Protein AF-A0A416CEW0-F1 (afdb_monomer_lite)

Radius of gyration: 15.06 Å; chains: 1; bounding box: 37×25×48 Å

Foldseek 3Di:
DQPPPLLVQEWEFEPPDPDTFTFDWDDDPPFIKTHGPQQDPVPDDVPDDRDQFIGGPVRVVVVSVVVRVVVVVCVVVVHPDFQQQPWDDDDQKIKGFPDDDPSHTYMYIGRNVRRD

Sequence (116 aa):
MIVKNIWSKIKIYCACHEEPVELVPNQNGSTLFYSCPKYYGTNRKPGERACTNRISMDDYQALVEHIGNKVYENEENRVSENLTGHQWKKRNIEYEVIREKDGYFDVNVKNRAALK

Structure (mmCIF, N/CA/C/O backbone):
data_AF-A0A416CEW0-F1
#
_entry.id   AF-A0A416CEW0-F1
#
loop_
_atom_site.group_PDB
_atom_site.id
_atom_site.type_symbol
_atom_site.label_atom_id
_atom_site.label_alt_id
_atom_site.label_comp_id
_atom_site.label_asym_id
_atom_site.label_entity_id
_atom_site.label_seq_id
_atom_site.pdbx_PDB_ins_code
_atom_site.Cartn_x
_atom_site.Cartn_y
_atom_site.Cartn_z
_atom_site.occupancy
_atom_site.B_iso_or_equiv
_atom_site.auth_seq_id
_atom_site.auth_comp_id
_atom_site.auth_asym_id
_atom_site.auth_atom_id
_atom_site.pdbx_PDB_model_num
ATOM 1 N N . MET A 1 1 ? 0.063 3.434 23.383 1.00 3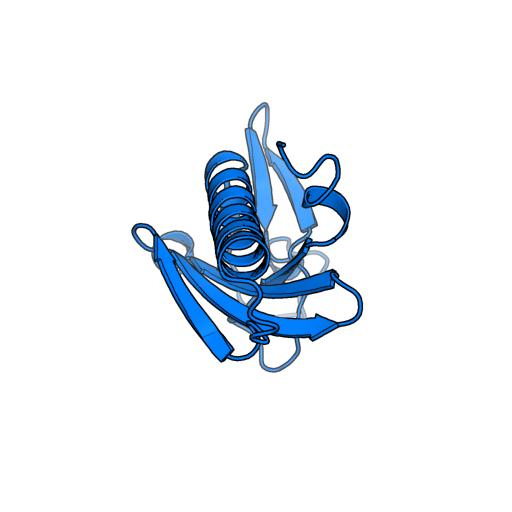8.91 1 MET A N 1
ATOM 2 C CA . MET A 1 1 ? 0.609 2.066 23.251 1.00 38.91 1 MET A CA 1
ATOM 3 C C . MET A 1 1 ? 0.779 1.828 21.758 1.00 38.91 1 MET A C 1
ATOM 5 O O . MET A 1 1 ? -0.219 1.680 21.078 1.00 38.91 1 MET A O 1
ATOM 9 N N . ILE A 1 2 ? 1.991 1.955 21.208 1.00 45.28 2 ILE A N 1
ATOM 10 C CA . ILE A 1 2 ? 2.201 1.738 19.764 1.00 45.28 2 ILE A CA 1
ATOM 11 C C . ILE A 1 2 ? 1.938 0.256 19.520 1.00 45.28 2 ILE A C 1
ATOM 13 O O . ILE A 1 2 ? 2.574 -0.566 20.182 1.00 45.28 2 ILE A O 1
ATOM 17 N N . VAL A 1 3 ? 0.986 -0.068 18.643 1.00 50.09 3 VAL A N 1
ATOM 18 C CA . VAL A 1 3 ? 0.602 -1.435 18.272 1.00 50.09 3 VAL A CA 1
ATOM 19 C C . VAL A 1 3 ? 1.835 -2.147 17.716 1.00 50.09 3 VAL A C 1
ATOM 21 O O . VAL A 1 3 ? 2.130 -2.119 16.519 1.00 50.09 3 VAL A O 1
ATOM 24 N N . LYS A 1 4 ? 2.626 -2.740 18.614 1.00 52.38 4 LYS A N 1
ATOM 25 C CA . LYS A 1 4 ? 3.794 -3.533 18.260 1.00 52.38 4 LYS A CA 1
ATOM 26 C C . LYS A 1 4 ? 3.264 -4.645 17.367 1.00 52.38 4 LYS A C 1
ATOM 28 O O . LYS A 1 4 ? 2.394 -5.402 17.786 1.00 52.38 4 LYS A O 1
ATOM 33 N N . ASN A 1 5 ? 3.791 -4.718 16.148 1.00 69.31 5 ASN A N 1
ATOM 34 C CA . ASN A 1 5 ? 3.510 -5.761 15.164 1.00 69.31 5 ASN A CA 1
ATOM 35 C C . ASN A 1 5 ? 2.298 -5.569 14.222 1.00 69.31 5 ASN A C 1
ATOM 37 O O . ASN A 1 5 ? 1.969 -6.509 13.509 1.00 69.31 5 ASN A O 1
ATOM 41 N N . ILE A 1 6 ? 1.671 -4.386 14.124 1.00 78.88 6 ILE A N 1
ATOM 42 C CA . ILE A 1 6 ? 0.617 -4.158 13.101 1.00 78.88 6 ILE A CA 1
ATOM 43 C C . ILE A 1 6 ? 1.126 -4.370 11.660 1.00 78.88 6 ILE A C 1
ATOM 45 O O . ILE A 1 6 ? 0.398 -4.845 10.795 1.00 78.88 6 ILE A O 1
ATOM 49 N N . TRP A 1 7 ? 2.416 -4.120 11.434 1.00 79.75 7 TRP A N 1
ATOM 50 C CA . TRP A 1 7 ? 3.117 -4.334 10.168 1.00 79.75 7 TRP A CA 1
ATOM 51 C C . TRP A 1 7 ? 3.020 -5.765 9.629 1.00 79.75 7 TRP A C 1
ATOM 53 O O . TRP A 1 7 ? 2.979 -5.941 8.419 1.00 79.75 7 TRP A O 1
ATOM 63 N N . SER A 1 8 ? 2.988 -6.782 10.501 1.00 84.56 8 SER A N 1
ATOM 64 C CA . SER A 1 8 ? 2.850 -8.188 10.082 1.00 84.56 8 SER A CA 1
ATOM 65 C C . SER A 1 8 ? 1.399 -8.604 9.846 1.00 84.56 8 SER A C 1
ATOM 67 O O . SER A 1 8 ? 1.142 -9.702 9.354 1.00 84.56 8 SER A O 1
ATOM 69 N N . LYS A 1 9 ? 0.449 -7.728 10.191 1.00 90.69 9 LYS A N 1
ATOM 70 C CA . LYS A 1 9 ? -0.984 -7.956 10.023 1.00 90.69 9 LYS A CA 1
ATOM 71 C C . LYS A 1 9 ? -1.556 -7.286 8.778 1.00 90.69 9 LYS A C 1
ATOM 73 O O . LYS A 1 9 ? -2.714 -7.519 8.454 1.00 90.69 9 LYS A O 1
ATOM 78 N N . ILE A 1 10 ? -0.772 -6.464 8.086 1.00 94.50 10 ILE A N 1
ATOM 79 C CA . ILE A 1 10 ? -1.207 -5.751 6.887 1.00 94.50 10 ILE A CA 1
ATOM 80 C C . ILE A 1 10 ? -0.597 -6.418 5.657 1.00 94.50 10 ILE A C 1
ATOM 82 O O . ILE A 1 10 ? 0.618 -6.583 5.565 1.00 94.50 10 ILE A O 1
ATOM 86 N N . LYS A 1 11 ? -1.451 -6.750 4.691 1.00 95.44 11 LYS A N 1
ATOM 87 C CA . LYS A 1 11 ? -1.063 -7.133 3.335 1.00 95.44 11 LYS A CA 1
ATOM 88 C C . LYS A 1 11 ? -1.574 -6.104 2.348 1.00 95.44 11 LYS A C 1
ATOM 90 O O . LYS A 1 11 ? -2.688 -5.602 2.481 1.00 95.44 11 LYS A O 1
ATOM 95 N N . ILE A 1 12 ? -0.764 -5.800 1.343 1.00 96.44 12 ILE A N 1
ATOM 96 C CA . ILE A 1 12 ? -1.100 -4.808 0.324 1.00 96.44 12 ILE A CA 1
ATOM 97 C C . ILE A 1 12 ? -1.248 -5.462 -1.045 1.00 96.44 12 ILE A C 1
ATOM 99 O O . ILE A 1 12 ? -0.414 -6.264 -1.453 1.00 96.44 12 ILE A O 1
ATOM 103 N N . TYR A 1 13 ? -2.288 -5.081 -1.781 1.00 96.75 13 TYR A N 1
ATOM 104 C CA . TYR A 1 13 ? -2.638 -5.636 -3.085 1.00 96.75 13 TYR A CA 1
ATOM 105 C C . TYR A 1 13 ? -2.725 -4.540 -4.144 1.00 96.75 13 TYR A C 1
ATOM 107 O O . TYR A 1 13 ? -3.063 -3.388 -3.883 1.00 96.75 13 TYR A O 1
ATOM 115 N N . CYS A 1 14 ? -2.378 -4.889 -5.372 1.00 94.69 14 CYS A N 1
ATOM 116 C CA . CYS A 1 14 ? -2.381 -4.002 -6.514 1.00 94.69 14 CYS A CA 1
ATOM 117 C C . CYS A 1 14 ? -3.805 -3.850 -7.058 1.00 94.69 14 CYS A C 1
ATOM 119 O O . CYS A 1 14 ? -4.324 -4.755 -7.707 1.00 94.69 14 CYS A O 1
ATOM 121 N N . ALA A 1 15 ? -4.391 -2.662 -6.913 1.00 92.56 15 ALA A N 1
ATOM 122 C CA . ALA A 1 15 ? -5.727 -2.348 -7.432 1.00 92.56 15 ALA A CA 1
ATOM 123 C C . ALA A 1 15 ? -5.735 -1.981 -8.937 1.00 92.56 15 ALA A C 1
ATOM 125 O O . ALA A 1 15 ? -6.493 -1.118 -9.390 1.00 92.56 15 ALA A O 1
ATOM 126 N N . CYS A 1 16 ? -4.829 -2.582 -9.719 1.00 89.62 16 CYS A N 1
ATOM 127 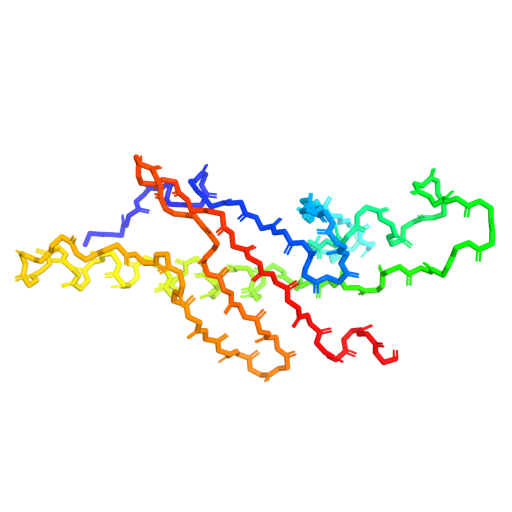C CA . CYS A 1 16 ? -4.717 -2.396 -11.176 1.00 89.62 16 CYS A CA 1
ATOM 128 C C . CYS A 1 16 ? -5.036 -3.674 -11.966 1.00 89.62 16 CYS A C 1
ATOM 130 O O . CYS A 1 16 ? -4.836 -3.707 -13.180 1.00 89.62 16 CYS A O 1
ATOM 132 N N . HIS A 1 17 ? -5.479 -4.725 -11.281 1.00 86.25 17 HIS A N 1
AT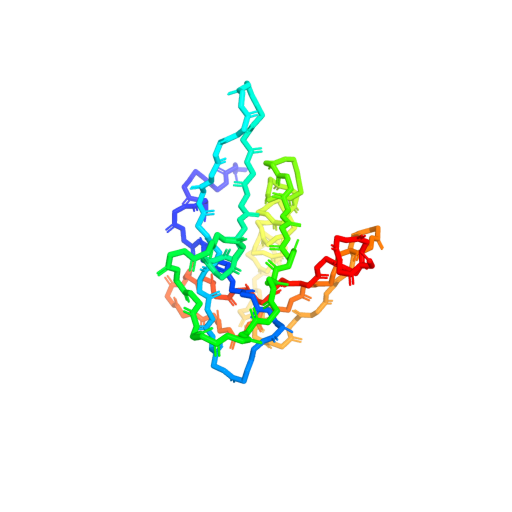OM 133 C CA . HIS A 1 17 ? -5.784 -6.032 -11.848 1.00 86.25 17 HIS A CA 1
ATOM 134 C C . HIS A 1 17 ? -7.170 -6.474 -11.375 1.00 86.25 17 HIS A C 1
ATOM 136 O O . HIS A 1 17 ? -7.622 -6.035 -10.321 1.00 86.25 17 HIS A O 1
ATOM 142 N N . GLU A 1 18 ? -7.844 -7.305 -12.170 1.00 83.25 18 GLU A N 1
ATOM 143 C CA . GLU A 1 18 ? -9.154 -7.869 -11.805 1.00 83.25 18 GLU A CA 1
ATOM 144 C C . GLU A 1 18 ? -9.045 -8.789 -10.584 1.00 83.25 18 GLU A C 1
ATOM 146 O O . GLU A 1 18 ? -9.921 -8.794 -9.724 1.00 83.25 18 GLU A O 1
ATOM 151 N N . GLU A 1 19 ? -7.937 -9.523 -10.484 1.00 84.88 19 GLU A N 1
ATOM 152 C CA . GLU A 1 19 ? -7.619 -10.362 -9.333 1.00 84.88 19 GLU A CA 1
ATOM 153 C C . GLU A 1 19 ? -6.692 -9.625 -8.350 1.00 84.88 19 GLU A C 1
ATOM 155 O O . GLU A 1 19 ? -5.811 -8.874 -8.787 1.00 84.88 19 GLU A O 1
ATOM 160 N N . PRO A 1 20 ? -6.824 -9.858 -7.029 1.00 84.12 20 PRO A N 1
ATOM 161 C CA . PRO A 1 20 ? -5.920 -9.288 -6.037 1.00 84.12 20 PRO A CA 1
ATOM 162 C C . PRO A 1 20 ? -4.493 -9.801 -6.251 1.00 84.12 20 PRO A C 1
ATOM 164 O O . PRO A 1 20 ? -4.205 -10.982 -6.070 1.00 84.12 20 PRO A O 1
ATOM 167 N N . VAL A 1 21 ? -3.575 -8.903 -6.607 1.00 92.44 21 VAL A N 1
ATOM 168 C CA . VAL A 1 21 ? -2.151 -9.233 -6.755 1.00 92.44 21 VAL A CA 1
ATOM 169 C C . VAL A 1 21 ? -1.370 -8.580 -5.624 1.00 92.44 21 VAL A C 1
ATOM 171 O O . VAL A 1 21 ? -1.256 -7.359 -5.602 1.00 92.44 21 VAL A O 1
ATOM 174 N N . GLU A 1 22 ? -0.818 -9.366 -4.702 1.00 95.19 22 GLU A N 1
ATOM 175 C CA . GLU A 1 22 ? -0.025 -8.848 -3.576 1.00 95.19 22 GLU A CA 1
ATOM 176 C C . GLU A 1 22 ? 1.180 -8.034 -4.089 1.00 95.19 22 GLU A C 1
ATOM 178 O O . GLU A 1 22 ? 1.920 -8.493 -4.966 1.00 95.19 22 GLU A O 1
ATOM 183 N N . LEU A 1 23 ? 1.368 -6.804 -3.590 1.00 94.81 23 LEU A N 1
ATOM 184 C CA . LEU A 1 23 ? 2.601 -6.063 -3.858 1.00 94.81 23 LEU A CA 1
ATOM 185 C C . LEU A 1 23 ? 3.717 -6.667 -3.010 1.00 94.81 23 LEU A C 1
ATOM 187 O O . LEU A 1 23 ? 3.574 -6.835 -1.803 1.00 94.81 23 LEU A O 1
ATOM 191 N N . VAL A 1 24 ? 4.855 -6.925 -3.640 1.00 94.06 24 VAL A N 1
ATOM 192 C CA . VAL A 1 24 ? 6.002 -7.567 -2.994 1.00 94.06 24 VAL A CA 1
ATOM 193 C C . VAL A 1 24 ? 7.132 -6.559 -2.786 1.00 94.06 24 VAL A C 1
ATOM 195 O O . VAL A 1 24 ? 7.272 -5.631 -3.596 1.00 94.06 24 VAL A O 1
ATOM 198 N N . PRO A 1 25 ? 7.931 -6.706 -1.714 1.00 93.31 25 PRO A N 1
ATOM 199 C CA . PRO A 1 25 ? 9.084 -5.852 -1.489 1.00 93.31 25 PRO A CA 1
ATOM 200 C C . PRO A 1 25 ? 10.126 -6.100 -2.581 1.00 93.31 25 PRO A C 1
ATOM 202 O O . PRO A 1 25 ? 10.466 -7.236 -2.899 1.00 93.31 25 PRO A O 1
ATOM 205 N N . ASN A 1 26 ? 10.636 -5.017 -3.149 1.00 91.81 26 ASN A N 1
ATOM 206 C CA . ASN A 1 26 ? 11.672 -5.000 -4.164 1.00 91.81 26 ASN A CA 1
ATOM 207 C C . ASN A 1 26 ? 12.723 -3.949 -3.822 1.00 91.81 26 ASN A C 1
ATOM 209 O O . ASN A 1 26 ? 12.489 -3.011 -3.054 1.00 91.81 26 ASN A O 1
ATOM 213 N N . GLN A 1 27 ? 13.894 -4.112 -4.427 1.00 89.81 27 GLN A N 1
ATOM 214 C CA . GLN A 1 27 ? 15.029 -3.233 -4.225 1.00 89.81 27 GLN A CA 1
ATOM 215 C C . GLN A 1 27 ? 15.603 -2.806 -5.571 1.00 89.81 27 GLN A C 1
ATOM 217 O O . GLN A 1 27 ? 15.827 -3.629 -6.458 1.00 89.81 27 GLN A O 1
ATOM 222 N N . ASN A 1 28 ? 15.865 -1.509 -5.714 1.00 84.69 28 ASN A N 1
ATOM 223 C CA . ASN A 1 28 ? 16.633 -0.964 -6.825 1.00 84.69 28 ASN A CA 1
ATOM 224 C C . ASN A 1 28 ? 17.789 -0.129 -6.265 1.00 84.69 28 ASN A C 1
ATOM 226 O O . ASN A 1 28 ? 17.572 0.945 -5.699 1.00 84.69 28 ASN A O 1
ATOM 230 N N . GLY A 1 29 ? 19.015 -0.643 -6.379 1.00 88.31 29 GLY A N 1
ATOM 231 C CA . GLY A 1 29 ? 20.176 -0.061 -5.704 1.00 88.31 29 GLY A CA 1
ATOM 232 C C . GLY A 1 29 ? 19.982 -0.058 -4.186 1.00 88.31 29 GLY A C 1
ATOM 233 O O . GLY A 1 29 ? 19.755 -1.103 -3.587 1.00 88.31 29 GLY A O 1
ATOM 234 N N . SER A 1 30 ? 20.042 1.115 -3.556 1.00 86.75 30 SER A N 1
ATOM 235 C CA . SER A 1 30 ? 19.788 1.295 -2.118 1.00 86.75 30 SER A CA 1
ATOM 236 C C . SER A 1 30 ? 18.319 1.569 -1.768 1.00 86.75 30 SER A C 1
ATOM 238 O O . SER A 1 30 ? 17.984 1.682 -0.593 1.00 86.75 30 SER A O 1
ATOM 240 N N . THR A 1 31 ? 17.432 1.701 -2.761 1.00 89.38 31 THR A N 1
ATOM 241 C CA . THR A 1 31 ? 16.029 2.079 -2.535 1.00 89.38 31 THR A CA 1
ATOM 242 C C . THR A 1 31 ? 15.136 0.847 -2.440 1.00 89.38 31 THR A C 1
ATOM 244 O O . THR A 1 31 ? 15.065 0.058 -3.384 1.00 89.38 31 THR A O 1
ATOM 247 N N . LEU A 1 32 ? 14.419 0.721 -1.321 1.00 93.50 32 LEU A N 1
ATOM 248 C CA . LEU A 1 32 ? 13.387 -0.291 -1.089 1.00 93.50 32 LEU A CA 1
ATOM 249 C C . LEU A 1 32 ? 12.000 0.267 -1.421 1.00 93.50 32 LEU A C 1
ATOM 251 O O . LEU A 1 32 ? 11.696 1.430 -1.146 1.00 93.50 32 LEU A O 1
ATOM 255 N N . PHE A 1 33 ? 11.151 -0.564 -2.014 1.00 94.75 33 PHE A N 1
ATOM 256 C CA . PHE A 1 33 ? 9.772 -0.218 -2.351 1.00 94.75 33 PHE A CA 1
ATOM 257 C C . PHE A 1 33 ? 8.925 -1.481 -2.494 1.00 94.75 33 PHE A C 1
ATOM 259 O O . PHE A 1 33 ? 9.447 -2.555 -2.767 1.00 94.75 33 PHE A O 1
ATOM 266 N N . TYR A 1 34 ? 7.609 -1.355 -2.368 1.00 95.50 34 TYR A N 1
ATOM 267 C CA . TYR A 1 34 ? 6.683 -2.419 -2.744 1.00 95.50 34 TYR A CA 1
ATOM 268 C C . TYR A 1 34 ? 6.199 -2.194 -4.170 1.00 95.50 34 TYR A C 1
ATOM 270 O O . TYR A 1 34 ? 5.855 -1.069 -4.533 1.00 95.50 34 TYR A O 1
ATOM 278 N N . SER A 1 35 ? 6.141 -3.240 -4.989 1.00 95.19 35 SER A N 1
ATOM 279 C CA . SER A 1 35 ? 5.608 -3.139 -6.352 1.00 95.19 35 SER A CA 1
ATOM 280 C C . SER A 1 35 ? 4.824 -4.371 -6.767 1.00 95.19 35 SER A C 1
ATOM 282 O O . SER A 1 35 ? 5.003 -5.460 -6.223 1.00 95.19 35 SER A O 1
ATOM 284 N N . CYS A 1 36 ? 3.973 -4.201 -7.778 1.00 94.19 36 CYS A N 1
ATOM 285 C CA . CYS A 1 36 ? 3.299 -5.324 -8.411 1.00 94.19 36 CYS A CA 1
ATOM 286 C C . CYS A 1 36 ? 4.339 -6.325 -8.971 1.00 94.19 36 CYS A C 1
ATOM 288 O O . CYS A 1 36 ? 5.291 -5.893 -9.618 1.00 94.19 36 CYS A O 1
ATOM 290 N N . PRO A 1 37 ? 4.177 -7.651 -8.811 1.00 91.25 37 PRO A N 1
ATOM 291 C CA . PRO A 1 37 ? 5.034 -8.662 -9.435 1.00 91.25 37 PRO A CA 1
ATOM 292 C C . PRO A 1 37 ? 5.153 -8.515 -10.958 1.00 91.25 37 PRO A C 1
ATOM 294 O O . PRO A 1 37 ? 6.217 -8.782 -11.519 1.00 91.25 37 PRO A O 1
ATOM 297 N N . LYS A 1 38 ? 4.094 -8.023 -11.623 1.00 89.50 38 LYS A N 1
ATOM 298 C CA . LYS A 1 38 ? 4.065 -7.704 -13.065 1.00 89.50 38 LYS A CA 1
ATOM 299 C C . LYS A 1 38 ? 4.850 -6.438 -13.439 1.00 89.50 38 LYS A C 1
ATOM 301 O O . LYS A 1 38 ? 4.834 -6.023 -14.599 1.00 89.50 38 LYS A O 1
ATOM 306 N N . TYR A 1 39 ? 5.527 -5.814 -12.477 1.00 85.69 39 TYR A N 1
ATOM 307 C CA . TYR A 1 39 ? 6.526 -4.775 -12.718 1.00 85.69 39 TYR A CA 1
ATOM 308 C C . TYR A 1 39 ? 7.709 -5.332 -13.523 1.00 85.69 39 TYR A C 1
ATOM 310 O O . TYR A 1 39 ? 8.192 -4.689 -14.455 1.00 85.69 39 TYR A O 1
ATOM 318 N N . TYR A 1 40 ? 8.130 -6.566 -13.224 1.00 84.19 40 TYR A N 1
ATOM 319 C CA . TYR A 1 40 ? 9.218 -7.245 -13.926 1.00 84.19 40 TYR A CA 1
ATOM 320 C C . TYR A 1 40 ? 8.704 -8.114 -15.082 1.00 84.19 40 TYR A C 1
ATOM 322 O O . TYR A 1 40 ? 7.584 -8.618 -15.071 1.00 84.19 40 TYR A O 1
ATOM 330 N N . GLY A 1 41 ? 9.528 -8.277 -16.125 1.00 78.56 41 GLY A N 1
ATOM 331 C CA . GLY A 1 41 ? 9.199 -9.062 -17.328 1.00 78.56 41 GLY A CA 1
ATOM 332 C C . GLY A 1 41 ? 8.896 -10.535 -17.083 1.00 78.56 41 GLY A C 1
ATOM 333 O O . GLY A 1 41 ? 8.081 -11.109 -17.791 1.00 78.56 41 GLY A O 1
ATOM 334 N N . THR A 1 42 ? 9.509 -11.121 -16.061 1.00 81.19 42 THR A N 1
ATOM 335 C CA . THR A 1 42 ? 9.433 -12.555 -15.753 1.00 81.19 42 THR A CA 1
ATOM 336 C C . THR A 1 42 ? 8.039 -13.027 -15.345 1.00 81.19 42 THR A C 1
ATOM 338 O O . THR A 1 42 ? 7.713 -14.187 -15.561 1.00 81.19 42 THR A O 1
ATOM 341 N N . ASN A 1 43 ? 7.205 -12.136 -14.801 1.00 81.44 43 ASN A N 1
ATOM 342 C CA . ASN A 1 43 ? 5.864 -12.462 -14.303 1.00 81.44 43 ASN A CA 1
ATOM 343 C C . ASN A 1 43 ? 4.745 -11.995 -15.250 1.00 81.44 43 ASN A C 1
ATOM 345 O O . ASN A 1 43 ? 3.583 -11.907 -14.848 1.00 81.44 43 ASN A O 1
ATOM 349 N N . ARG A 1 44 ? 5.095 -11.629 -16.488 1.00 83.00 44 ARG A N 1
ATOM 350 C CA . ARG A 1 44 ? 4.167 -11.103 -17.494 1.00 83.00 44 ARG A CA 1
ATOM 351 C C . ARG A 1 44 ? 3.882 -12.135 -18.571 1.00 83.00 44 ARG A C 1
ATOM 353 O O . ARG A 1 44 ? 4.768 -12.884 -18.977 1.00 83.00 44 ARG A O 1
ATOM 360 N N . LYS A 1 45 ? 2.654 -12.129 -19.087 1.00 82.62 45 LYS A N 1
ATOM 361 C CA . LYS A 1 45 ? 2.331 -12.871 -20.310 1.00 82.62 45 LYS A CA 1
ATOM 362 C C . LYS A 1 45 ? 3.015 -12.202 -21.517 1.00 82.62 45 LYS A C 1
ATOM 364 O O . LYS A 1 45 ? 3.214 -10.982 -21.500 1.00 82.62 45 LYS A O 1
ATOM 369 N N . PRO A 1 46 ? 3.367 -12.951 -22.580 1.00 82.94 46 PRO A N 1
ATOM 370 C CA . PRO A 1 46 ? 3.896 -12.356 -23.806 1.00 82.94 46 PRO A CA 1
ATOM 371 C C . PRO A 1 46 ? 2.970 -11.248 -24.332 1.00 82.94 46 PRO A C 1
ATOM 373 O O . PRO A 1 46 ? 1.775 -11.468 -24.509 1.00 82.94 46 PRO A O 1
ATOM 376 N N . GLY A 1 47 ? 3.514 -10.045 -24.541 1.00 80.88 47 GLY A N 1
ATOM 377 C CA . GLY A 1 47 ? 2.756 -8.867 -24.992 1.00 80.88 47 GLY A CA 1
ATOM 378 C C . GLY A 1 47 ? 2.070 -8.045 -23.888 1.00 80.88 47 GLY A C 1
ATOM 379 O O . GLY A 1 47 ? 1.514 -6.988 -24.181 1.00 80.88 47 GLY A O 1
ATOM 380 N N . GLU A 1 48 ? 2.129 -8.465 -22.620 1.00 84.31 48 GLU A N 1
ATOM 381 C CA . GLU A 1 48 ? 1.524 -7.731 -21.503 1.00 84.31 48 GLU A CA 1
ATOM 382 C C . GLU A 1 48 ? 2.366 -6.503 -21.094 1.00 84.31 48 GLU A C 1
ATOM 384 O O . GLU A 1 48 ? 3.590 -6.573 -20.895 1.00 84.31 48 GLU A O 1
ATOM 389 N N . ARG A 1 49 ? 1.702 -5.347 -20.939 1.00 85.69 49 ARG A N 1
ATOM 390 C CA . ARG A 1 49 ? 2.341 -4.117 -20.443 1.00 85.69 49 ARG A CA 1
ATOM 391 C C . ARG A 1 49 ? 2.767 -4.281 -18.983 1.00 85.69 49 ARG A C 1
ATOM 393 O O . ARG A 1 49 ? 2.098 -4.946 -18.198 1.00 85.69 49 ARG A O 1
ATOM 400 N N . ALA A 1 50 ? 3.883 -3.652 -18.617 1.00 89.19 50 ALA A N 1
ATOM 401 C CA . ALA A 1 50 ? 4.337 -3.630 -17.231 1.00 89.19 50 ALA A CA 1
ATOM 402 C C . ALA A 1 50 ? 3.323 -2.911 -16.335 1.00 89.19 50 ALA A C 1
ATOM 404 O O . ALA A 1 50 ? 2.875 -1.811 -16.661 1.00 89.19 50 ALA A O 1
ATOM 405 N N . CYS A 1 51 ? 2.993 -3.517 -15.193 1.00 92.00 51 CYS A N 1
ATOM 406 C CA . CYS A 1 51 ? 2.263 -2.814 -14.148 1.00 92.00 51 CYS A CA 1
ATOM 407 C C . CYS A 1 51 ? 3.267 -2.022 -13.315 1.00 92.00 51 CYS A C 1
ATOM 409 O O . CYS A 1 51 ? 4.018 -2.582 -12.519 1.00 92.00 51 CYS A O 1
ATOM 411 N N . THR A 1 52 ? 3.284 -0.709 -13.501 1.00 92.88 52 THR A N 1
ATOM 412 C CA . THR A 1 52 ? 4.226 0.188 -12.826 1.00 92.88 52 THR A CA 1
ATOM 413 C C . THR A 1 52 ? 3.779 0.590 -11.420 1.00 92.88 52 THR A C 1
ATOM 415 O O . THR A 1 52 ? 4.482 1.361 -10.764 1.00 92.88 52 THR A O 1
ATOM 418 N N . ASN A 1 53 ? 2.648 0.056 -10.935 1.00 95.31 53 ASN A N 1
ATOM 419 C CA . ASN A 1 53 ? 2.132 0.325 -9.597 1.00 95.31 53 ASN A CA 1
ATOM 420 C C . ASN A 1 53 ? 3.161 -0.079 -8.532 1.00 95.31 53 ASN A C 1
ATOM 422 O O . ASN A 1 53 ? 3.546 -1.248 -8.421 1.00 95.31 53 ASN A O 1
ATOM 426 N N . ARG A 1 54 ? 3.600 0.913 -7.758 1.00 94.88 54 ARG A N 1
ATOM 427 C CA . ARG A 1 54 ? 4.568 0.762 -6.675 1.00 94.88 54 ARG A CA 1
ATOM 428 C C . ARG A 1 54 ? 4.370 1.838 -5.618 1.00 94.88 54 ARG A C 1
ATOM 430 O O . ARG A 1 54 ? 3.899 2.928 -5.942 1.00 94.88 54 ARG A O 1
ATOM 437 N N . ILE A 1 55 ? 4.781 1.562 -4.390 1.00 96.00 55 ILE A N 1
ATOM 438 C CA . ILE A 1 55 ? 4.818 2.526 -3.286 1.00 96.00 55 ILE A CA 1
ATOM 439 C C . ILE A 1 55 ? 6.167 2.452 -2.577 1.00 96.00 55 ILE A C 1
ATOM 441 O O . ILE A 1 55 ? 6.778 1.386 -2.515 1.00 96.00 55 ILE A O 1
ATOM 445 N N . SER A 1 56 ? 6.652 3.583 -2.068 1.00 95.19 56 SER A N 1
ATOM 446 C CA . SER A 1 56 ? 7.889 3.604 -1.281 1.00 95.19 56 SER A CA 1
ATOM 447 C C . SER A 1 56 ? 7.684 2.968 0.100 1.00 95.19 56 SER A C 1
ATOM 449 O O . SER A 1 56 ? 6.550 2.751 0.532 1.00 95.19 56 SER A O 1
ATOM 451 N N . MET A 1 57 ? 8.778 2.694 0.816 1.00 93.75 57 MET A N 1
ATOM 452 C CA . MET A 1 57 ? 8.686 2.270 2.219 1.00 93.75 57 MET A CA 1
ATOM 453 C C . MET A 1 57 ? 8.019 3.331 3.103 1.00 93.75 57 MET A C 1
ATOM 455 O O . MET A 1 57 ? 7.235 2.967 3.972 1.00 93.75 57 MET A O 1
ATOM 459 N N . ASP A 1 58 ? 8.243 4.621 2.837 1.00 93.75 58 ASP A N 1
ATOM 460 C CA . ASP A 1 58 ? 7.610 5.723 3.579 1.00 93.75 58 ASP A CA 1
ATOM 461 C C . ASP A 1 58 ? 6.093 5.785 3.337 1.00 93.75 58 ASP A C 1
ATOM 463 O O . ASP A 1 58 ? 5.307 6.090 4.238 1.00 93.75 58 ASP A O 1
ATOM 467 N N . ASP A 1 59 ? 5.657 5.491 2.109 1.00 95.44 59 ASP A N 1
ATOM 468 C CA . ASP A 1 59 ? 4.233 5.401 1.778 1.00 95.44 59 ASP A CA 1
ATOM 469 C C . ASP A 1 59 ? 3.586 4.201 2.481 1.00 95.44 59 ASP A C 1
ATOM 471 O O . ASP A 1 59 ? 2.491 4.332 3.031 1.00 95.44 59 ASP A O 1
ATOM 475 N N . TYR A 1 60 ? 4.276 3.054 2.515 1.00 94.81 60 TYR A N 1
ATOM 476 C CA . TYR A 1 60 ? 3.822 1.877 3.255 1.00 94.81 60 TYR A CA 1
ATOM 477 C C . TYR A 1 60 ? 3.763 2.147 4.763 1.00 94.81 60 TYR A C 1
ATOM 479 O O . TYR A 1 60 ? 2.760 1.836 5.400 1.00 94.81 60 TYR A O 1
ATOM 487 N N . GLN A 1 61 ? 4.775 2.806 5.329 1.00 93.62 61 GLN A N 1
ATOM 488 C CA . GLN A 1 61 ? 4.770 3.215 6.731 1.00 93.62 61 GLN A CA 1
ATOM 489 C C . GLN A 1 61 ? 3.553 4.073 7.065 1.00 93.62 61 GLN A C 1
ATOM 491 O O . GLN A 1 61 ? 2.860 3.828 8.048 1.00 93.62 61 GLN A O 1
ATOM 496 N N . ALA A 1 62 ? 3.248 5.045 6.213 1.00 94.69 62 ALA A N 1
ATOM 497 C CA . ALA A 1 62 ? 2.105 5.914 6.423 1.00 94.69 62 ALA A CA 1
ATOM 498 C C . ALA A 1 62 ? 0.752 5.204 6.301 1.00 94.69 62 ALA A C 1
ATOM 500 O O . ALA A 1 62 ? -0.200 5.590 6.974 1.00 94.69 62 ALA A O 1
ATOM 501 N N . LEU A 1 63 ? 0.652 4.190 5.437 1.00 95.50 63 LEU A N 1
ATOM 502 C CA . LEU A 1 63 ? -0.510 3.303 5.379 1.00 95.50 63 LEU A CA 1
ATOM 503 C C . LEU A 1 63 ? -0.673 2.579 6.720 1.00 95.50 63 LEU A C 1
ATOM 505 O O . LEU A 1 63 ? -1.764 2.584 7.288 1.00 95.50 63 LEU A O 1
ATOM 509 N N . VAL A 1 64 ? 0.412 2.001 7.240 1.00 94.31 64 VAL A N 1
ATOM 510 C CA . VAL A 1 64 ? 0.407 1.272 8.514 1.00 94.31 64 VAL A CA 1
ATOM 511 C C . VAL A 1 64 ? 0.022 2.183 9.682 1.00 94.31 64 VAL A C 1
ATOM 513 O O . VAL A 1 64 ? -0.806 1.801 10.506 1.00 94.31 64 VAL A O 1
ATOM 516 N N . GLU A 1 65 ? 0.570 3.397 9.734 1.00 94.38 65 GLU A N 1
ATOM 517 C CA . GLU A 1 65 ? 0.216 4.413 10.732 1.00 94.38 65 GLU A CA 1
ATOM 518 C C . GLU A 1 65 ? -1.264 4.808 10.641 1.00 94.38 65 GLU A C 1
ATOM 520 O O . GLU A 1 65 ? -1.934 4.901 11.667 1.00 94.38 65 GLU A O 1
ATOM 525 N N . HIS A 1 66 ? -1.804 4.979 9.428 1.00 95.38 66 HIS A N 1
ATOM 526 C CA . HIS A 1 66 ? -3.218 5.309 9.225 1.00 95.38 66 HIS A CA 1
ATOM 527 C C . HIS A 1 66 ? -4.146 4.227 9.788 1.00 95.38 66 HIS A C 1
ATOM 529 O O . HIS A 1 66 ? -5.069 4.537 10.541 1.00 95.38 66 HIS A O 1
ATOM 535 N N . ILE A 1 67 ? -3.893 2.957 9.456 1.00 94.31 67 ILE A N 1
ATOM 536 C CA . ILE A 1 67 ? -4.693 1.833 9.968 1.00 94.31 67 ILE A CA 1
ATOM 537 C C . ILE A 1 67 ? -4.513 1.697 11.481 1.00 94.31 67 ILE A C 1
ATOM 539 O O . ILE A 1 67 ? -5.493 1.530 12.201 1.00 94.31 67 ILE A O 1
ATOM 543 N N . GLY A 1 68 ? -3.282 1.826 11.983 1.00 92.69 68 GLY A N 1
ATOM 544 C CA . GLY A 1 68 ? -2.998 1.765 13.416 1.00 92.69 68 GLY A CA 1
ATOM 545 C C . GLY A 1 68 ? -3.748 2.823 14.219 1.00 92.69 68 GLY A C 1
ATOM 546 O O . GLY A 1 68 ? -4.309 2.502 15.264 1.00 92.69 68 GLY A O 1
ATOM 547 N N . ASN A 1 69 ? -3.821 4.053 13.707 1.00 93.12 69 ASN A N 1
ATOM 548 C CA . ASN A 1 69 ? -4.590 5.123 14.336 1.00 93.12 69 ASN A CA 1
ATOM 549 C C . ASN A 1 69 ? -6.092 4.823 14.323 1.00 93.12 69 ASN A C 1
ATOM 551 O O . ASN A 1 69 ? -6.743 5.017 15.340 1.00 93.12 69 ASN A O 1
ATOM 555 N N . LYS A 1 70 ? -6.635 4.282 13.224 1.00 92.69 70 LYS A N 1
ATOM 556 C CA . LYS A 1 70 ? -8.053 3.890 13.153 1.00 92.69 70 LYS A CA 1
ATOM 557 C C . LYS A 1 70 ? -8.412 2.790 14.149 1.00 92.69 70 LYS A C 1
ATOM 559 O O . LYS A 1 70 ? -9.425 2.887 14.832 1.00 92.69 70 LYS A O 1
ATOM 564 N N . VAL A 1 71 ? -7.558 1.777 14.277 1.00 90.81 71 VAL A N 1
ATOM 565 C CA . VAL A 1 71 ? -7.731 0.718 15.282 1.00 90.81 71 VAL A CA 1
ATOM 566 C C . VAL A 1 71 ? -7.672 1.300 16.696 1.00 90.81 71 VAL A C 1
ATOM 568 O O . VAL A 1 71 ? -8.526 0.986 17.518 1.00 90.81 71 VAL A O 1
ATOM 571 N N . TYR A 1 72 ? -6.712 2.188 16.967 1.00 89.88 72 TYR A N 1
ATOM 572 C CA . TYR A 1 72 ? -6.591 2.846 18.268 1.00 89.88 72 TYR A CA 1
ATOM 573 C C . TYR A 1 72 ? -7.813 3.718 18.602 1.00 89.88 72 TYR A C 1
ATOM 575 O O . TYR A 1 72 ? -8.325 3.640 19.714 1.00 89.88 72 TYR A O 1
ATOM 583 N N . GLU A 1 73 ? -8.316 4.503 17.645 1.00 91.06 73 GLU A N 1
ATOM 584 C CA . GLU A 1 73 ? -9.538 5.307 17.795 1.00 91.06 73 GLU A CA 1
ATOM 585 C C . GLU A 1 73 ? -10.753 4.424 18.127 1.00 91.06 73 GLU A C 1
ATOM 587 O O . GLU A 1 73 ? -11.553 4.773 18.996 1.00 91.06 73 GLU A O 1
ATOM 592 N N . ASN A 1 74 ? -10.885 3.265 17.475 1.00 89.25 74 ASN A N 1
ATOM 593 C CA . ASN A 1 74 ? -11.955 2.306 17.755 1.00 89.25 74 ASN A CA 1
ATOM 594 C C . ASN A 1 74 ? -11.840 1.735 19.178 1.00 89.25 74 ASN A C 1
ATOM 596 O O . ASN A 1 74 ? -12.828 1.710 19.917 1.00 89.25 74 ASN A O 1
ATOM 600 N N . GLU A 1 75 ? -10.632 1.351 19.604 1.00 88.50 75 GLU A N 1
ATOM 601 C CA . GLU A 1 75 ? -10.368 0.867 20.965 1.00 88.50 75 GLU A CA 1
ATOM 602 C C . GLU A 1 75 ? -10.647 1.938 22.034 1.00 88.50 75 GLU A C 1
ATOM 604 O O . GLU A 1 75 ? -11.325 1.657 23.027 1.00 88.50 75 GLU A O 1
ATOM 609 N N . GLU A 1 76 ? -10.169 3.170 21.829 1.00 90.88 76 GLU A N 1
ATOM 610 C CA . GLU A 1 76 ? -10.347 4.299 22.752 1.00 90.88 76 GLU A CA 1
ATOM 611 C C . GLU A 1 76 ? -11.829 4.648 22.935 1.00 90.88 76 GLU A C 1
ATOM 613 O O . GLU A 1 76 ? -12.299 4.820 24.062 1.00 90.88 76 GLU A O 1
ATOM 618 N N . ASN A 1 77 ? -12.589 4.661 21.837 1.00 91.38 77 ASN A N 1
ATOM 619 C CA . ASN A 1 77 ? -14.024 4.937 21.856 1.00 91.38 77 ASN A CA 1
ATOM 620 C C . ASN A 1 77 ? -14.878 3.713 22.235 1.00 91.38 77 ASN A C 1
ATOM 622 O O . ASN A 1 77 ? -16.101 3.830 22.333 1.00 91.38 77 ASN A O 1
ATOM 626 N N . ARG A 1 78 ? -14.260 2.544 22.473 1.00 87.06 78 ARG A N 1
ATOM 627 C CA . ARG A 1 78 ? -14.933 1.256 22.739 1.00 87.06 78 ARG A CA 1
ATOM 628 C C . ARG A 1 78 ? -15.937 0.868 21.648 1.00 87.06 78 ARG A C 1
ATOM 630 O O . ARG A 1 78 ? -16.990 0.296 21.935 1.00 87.06 78 ARG A O 1
ATOM 637 N N . VAL A 1 79 ? -15.605 1.178 20.399 1.00 87.62 79 VAL A N 1
ATOM 638 C CA . VAL A 1 79 ? -16.391 0.841 19.210 1.00 87.62 79 VAL A CA 1
ATOM 639 C C . VAL A 1 79 ? -15.702 -0.312 18.479 1.00 87.62 79 VAL A C 1
ATOM 641 O O . VAL A 1 79 ? -14.486 -0.329 18.346 1.00 87.62 79 VAL A O 1
ATOM 644 N N . SER A 1 80 ? -16.472 -1.285 17.987 1.00 78.56 80 SER A N 1
ATOM 645 C CA . SER A 1 80 ? -15.953 -2.406 17.181 1.00 78.56 80 SER A CA 1
ATOM 646 C C . SER A 1 80 ? -16.286 -2.215 15.699 1.00 78.56 80 SER A C 1
ATOM 648 O O . SER A 1 80 ? -16.901 -3.085 15.079 1.00 78.56 80 SER A O 1
ATOM 650 N N . GLU A 1 81 ? -15.953 -1.049 15.146 1.00 86.31 81 GLU A N 1
ATOM 651 C CA . GLU A 1 81 ? -16.198 -0.754 13.734 1.00 86.31 81 GLU A CA 1
ATOM 652 C C . GLU A 1 81 ? -15.222 -1.537 12.847 1.00 86.31 81 GLU A C 1
ATOM 654 O O . GLU A 1 81 ? -14.014 -1.527 13.075 1.00 86.31 81 GLU A O 1
ATOM 659 N N . ASN A 1 82 ? -15.764 -2.221 11.839 1.00 90.25 82 ASN A N 1
ATOM 660 C CA . ASN A 1 82 ? -14.983 -2.931 10.833 1.00 90.25 82 ASN A CA 1
ATOM 661 C C . ASN A 1 82 ? -14.543 -1.937 9.751 1.00 90.25 82 ASN A C 1
ATOM 663 O O . ASN A 1 82 ? -15.377 -1.248 9.168 1.00 90.25 82 ASN A O 1
ATOM 667 N N . LEU A 1 83 ? -13.247 -1.893 9.455 1.00 93.5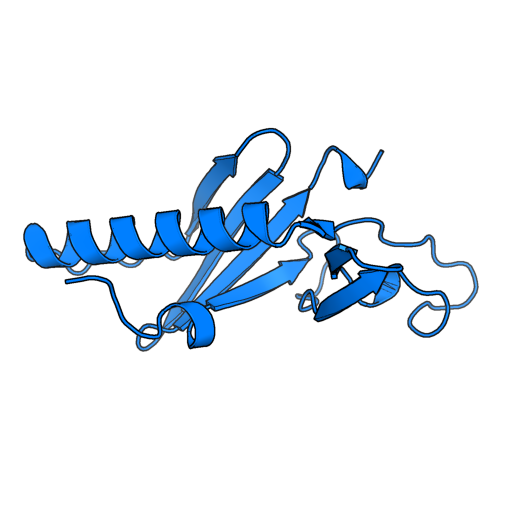6 83 LEU A N 1
ATOM 668 C CA . LEU A 1 83 ? -12.649 -0.987 8.481 1.00 93.56 83 LEU A CA 1
ATOM 669 C C . LEU A 1 83 ? -12.811 -1.464 7.030 1.00 93.56 83 LEU A C 1
ATOM 671 O O . LEU A 1 83 ? -12.348 -0.780 6.129 1.00 93.56 83 LEU A O 1
ATOM 675 N N . THR A 1 84 ? -13.441 -2.606 6.751 1.00 96.06 84 THR A N 1
ATOM 676 C CA . THR A 1 84 ? -13.704 -3.068 5.374 1.00 96.06 84 THR A CA 1
ATOM 677 C C . THR A 1 84 ? -14.524 -2.027 4.606 1.00 96.06 84 THR A C 1
ATOM 679 O O . THR A 1 84 ? -15.573 -1.585 5.062 1.00 96.06 84 THR A O 1
ATOM 682 N N . GLY A 1 85 ? -14.051 -1.642 3.419 1.00 95.31 85 GLY A N 1
ATOM 683 C CA . GLY A 1 85 ? -14.607 -0.551 2.617 1.00 95.31 85 GLY A CA 1
ATOM 684 C C . GLY A 1 85 ? -14.084 0.837 3.003 1.00 95.31 85 GLY A C 1
ATOM 685 O O . GLY A 1 85 ? -14.406 1.814 2.328 1.00 95.31 85 GLY A O 1
ATOM 686 N N . HIS A 1 86 ? -13.253 0.954 4.047 1.00 96.31 86 HIS A N 1
ATOM 687 C CA . HIS A 1 86 ? -12.605 2.213 4.407 1.00 96.31 86 HIS A CA 1
ATOM 688 C C . HIS A 1 86 ? -11.617 2.622 3.317 1.00 96.31 86 HIS A C 1
ATOM 690 O O . HIS A 1 86 ? -10.658 1.903 3.016 1.00 96.31 86 HIS A O 1
ATOM 696 N N . GLN A 1 87 ? -11.835 3.805 2.751 1.00 96.94 87 GLN A N 1
ATOM 697 C CA . GLN A 1 87 ? -11.029 4.364 1.674 1.00 96.94 87 GLN A CA 1
ATOM 698 C C . GLN A 1 87 ? -10.358 5.657 2.120 1.00 96.94 87 GLN A C 1
ATOM 700 O O . GLN A 1 87 ? -10.945 6.497 2.804 1.00 96.94 87 GLN A O 1
ATOM 705 N N . TRP A 1 88 ? -9.111 5.846 1.703 1.00 97.31 88 TRP A N 1
ATOM 706 C CA . TRP A 1 88 ? -8.401 7.099 1.919 1.00 97.31 88 TRP A CA 1
ATOM 707 C C . TRP A 1 88 ? -7.363 7.334 0.833 1.00 97.31 88 TRP A C 1
ATOM 709 O O . TRP A 1 88 ? -7.012 6.458 0.041 1.00 97.31 88 TRP A O 1
ATOM 719 N N . LYS A 1 89 ? -6.861 8.565 0.784 1.00 95.69 89 LYS A N 1
ATOM 720 C CA . LYS A 1 89 ? -5.881 8.990 -0.205 1.00 95.69 89 LYS A CA 1
ATOM 721 C C . LYS A 1 89 ? -4.731 9.711 0.473 1.00 95.69 89 LYS A C 1
ATOM 723 O O . LYS A 1 89 ? -4.948 10.603 1.289 1.00 95.69 89 LYS A O 1
ATOM 728 N N . LYS A 1 90 ? -3.503 9.382 0.073 1.00 94.81 90 LYS A N 1
ATOM 729 C CA . LYS A 1 90 ? -2.299 10.146 0.425 1.00 94.81 90 LYS A CA 1
ATOM 730 C C . LYS A 1 90 ? -1.574 10.531 -0.858 1.00 94.81 90 LYS A C 1
ATOM 732 O O . LYS A 1 90 ? -1.101 9.670 -1.597 1.00 94.81 90 LYS A O 1
ATOM 737 N N . ARG A 1 91 ? -1.474 11.836 -1.136 1.00 92.19 91 ARG A N 1
ATOM 738 C CA . ARG A 1 91 ? -0.896 12.372 -2.385 1.00 92.19 91 ARG A CA 1
ATOM 739 C C . ARG A 1 91 ? -1.586 11.770 -3.623 1.00 92.19 91 ARG A C 1
ATOM 741 O O . ARG A 1 91 ? -2.756 12.046 -3.867 1.00 92.19 91 ARG A O 1
ATOM 748 N N . ASN A 1 92 ? -0.877 10.946 -4.393 1.00 94.12 92 ASN A N 1
ATOM 749 C CA . ASN A 1 92 ? -1.367 10.301 -5.615 1.00 94.12 92 ASN A CA 1
ATOM 750 C C . ASN A 1 92 ? -1.705 8.816 -5.418 1.00 94.12 92 ASN A C 1
ATOM 752 O O . ASN A 1 92 ? -1.924 8.115 -6.406 1.00 94.12 92 ASN A O 1
ATOM 756 N N . ILE A 1 93 ? -1.714 8.340 -4.173 1.00 96.31 93 ILE A N 1
ATOM 757 C CA . ILE A 1 93 ? -1.943 6.939 -3.836 1.00 96.31 93 ILE A CA 1
ATOM 758 C C . ILE A 1 93 ? -3.310 6.807 -3.178 1.00 96.31 93 ILE A C 1
ATOM 760 O O . ILE A 1 93 ? -3.614 7.513 -2.214 1.00 96.31 93 ILE A O 1
ATOM 764 N N . GLU A 1 94 ? -4.122 5.925 -3.739 1.00 96.88 94 GLU A N 1
ATOM 765 C CA . GLU A 1 94 ? -5.444 5.561 -3.241 1.00 96.88 94 GLU A CA 1
ATOM 766 C C . GLU A 1 94 ? -5.341 4.222 -2.523 1.00 96.88 94 GLU A C 1
ATOM 768 O O . GLU A 1 94 ? -4.685 3.301 -3.022 1.00 96.88 94 GLU A O 1
ATOM 773 N N . TYR A 1 95 ? -5.967 4.155 -1.354 1.00 97.62 95 TYR A N 1
ATOM 774 C CA . TYR A 1 95 ? -5.968 3.001 -0.475 1.00 97.62 95 TYR A CA 1
ATOM 775 C C . TYR A 1 95 ? -7.402 2.609 -0.141 1.00 97.62 95 TYR A C 1
ATOM 777 O O . TYR A 1 95 ? -8.257 3.477 0.046 1.00 97.62 95 TYR A O 1
ATOM 785 N N . GLU A 1 96 ? -7.642 1.312 -0.031 1.00 97.25 96 GLU A N 1
ATOM 786 C CA . GLU A 1 96 ? -8.934 0.752 0.346 1.00 97.25 96 GLU A CA 1
ATOM 787 C C . GLU A 1 96 ? -8.713 -0.516 1.162 1.00 97.25 96 GLU A C 1
ATOM 789 O O . GLU A 1 96 ? -8.028 -1.426 0.701 1.00 97.25 96 GLU A O 1
ATOM 794 N N . VAL A 1 97 ? -9.298 -0.614 2.354 1.00 96.94 97 VAL A N 1
ATOM 795 C CA . VAL A 1 97 ? -9.335 -1.892 3.074 1.00 96.94 97 VAL A CA 1
ATOM 796 C C . VAL A 1 97 ? -10.371 -2.783 2.394 1.00 96.94 97 VAL A C 1
ATOM 798 O O . VAL A 1 97 ? -11.568 -2.515 2.461 1.00 96.94 97 VAL A O 1
ATOM 801 N N . ILE A 1 98 ? -9.926 -3.857 1.748 1.00 95.88 98 ILE A N 1
ATOM 802 C CA . ILE A 1 98 ? -10.824 -4.819 1.090 1.00 95.88 98 ILE A CA 1
ATOM 803 C C . ILE A 1 98 ? -11.290 -5.918 2.036 1.00 95.88 98 ILE A C 1
ATOM 805 O O . ILE A 1 98 ? -12.305 -6.566 1.783 1.00 95.88 98 ILE A O 1
ATOM 809 N N . ARG A 1 99 ? -10.549 -6.142 3.124 1.00 95.00 99 ARG A N 1
ATOM 810 C CA . ARG A 1 99 ? -10.912 -7.120 4.139 1.00 95.00 99 ARG A CA 1
ATOM 811 C C . ARG A 1 99 ? -10.242 -6.800 5.460 1.00 95.00 99 ARG A C 1
ATOM 813 O O . ARG A 1 99 ? -9.026 -6.647 5.519 1.00 95.00 99 ARG A O 1
ATOM 820 N N . GLU A 1 100 ? -11.035 -6.823 6.518 1.00 94.25 100 GLU A N 1
ATOM 821 C CA . GLU A 1 100 ? -10.558 -6.943 7.890 1.00 94.25 100 GLU A CA 1
ATOM 822 C C . GLU A 1 100 ? -11.032 -8.269 8.491 1.00 94.25 100 GLU A C 1
ATOM 824 O O . GLU A 1 100 ? -12.224 -8.594 8.456 1.00 94.25 100 GLU A O 1
ATOM 829 N N . LYS A 1 101 ? -10.101 -9.055 9.042 1.00 91.81 101 LYS A N 1
ATOM 830 C CA . LYS A 1 101 ? -10.424 -10.293 9.760 1.00 91.81 101 LYS A CA 1
ATOM 831 C C . LYS A 1 101 ? -9.368 -10.616 10.813 1.00 91.81 101 LYS A C 1
ATOM 833 O O . LYS A 1 101 ? -8.189 -10.680 10.492 1.00 91.81 101 LYS A O 1
ATOM 838 N N . ASP A 1 102 ? -9.792 -10.878 12.049 1.00 87.88 102 ASP A N 1
ATOM 839 C CA . ASP A 1 102 ? -8.915 -11.288 13.161 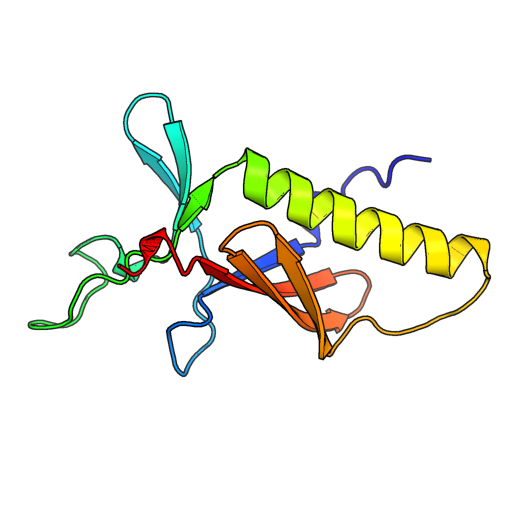1.00 87.88 102 ASP A CA 1
ATOM 840 C C . ASP A 1 102 ? -7.727 -10.321 13.387 1.00 87.88 102 ASP A C 1
ATOM 842 O O . ASP A 1 102 ? -6.617 -10.718 13.749 1.00 87.88 102 ASP A O 1
ATOM 846 N N . GLY A 1 103 ? -7.953 -9.027 13.126 1.00 85.88 103 GLY A N 1
ATOM 847 C CA . GLY A 1 103 ? -6.939 -7.973 13.188 1.00 85.88 103 GLY A CA 1
ATOM 848 C C . GLY A 1 103 ? -5.944 -7.956 12.022 1.00 85.88 103 GLY A C 1
ATOM 849 O O . GLY A 1 103 ? -4.981 -7.194 12.091 1.00 85.88 103 GLY A O 1
ATOM 850 N N . TYR A 1 104 ? -6.142 -8.782 10.990 1.00 92.88 104 TYR A N 1
ATOM 851 C CA . TYR A 1 104 ? -5.445 -8.697 9.707 1.00 92.88 104 TYR A CA 1
ATOM 852 C C . TYR A 1 104 ? -6.209 -7.811 8.730 1.00 92.88 104 TYR A C 1
ATOM 854 O O . TYR A 1 104 ? -7.439 -7.849 8.682 1.00 92.88 104 TYR A O 1
ATOM 862 N N . PHE A 1 105 ? -5.459 -7.067 7.922 1.00 95.50 105 PHE A N 1
ATOM 863 C CA . PHE A 1 105 ? -5.978 -6.112 6.955 1.00 95.50 105 PHE A CA 1
ATOM 864 C C . PHE A 1 105 ? -5.404 -6.408 5.574 1.00 95.50 105 PHE A C 1
ATOM 866 O O . PHE A 1 105 ? -4.193 -6.328 5.367 1.00 95.50 105 PHE A O 1
ATOM 873 N N . ASP A 1 106 ? -6.282 -6.701 4.623 1.00 96.38 106 ASP A N 1
ATOM 874 C CA . ASP A 1 106 ? -5.946 -6.710 3.206 1.00 96.38 106 ASP A CA 1
ATOM 875 C C . ASP A 1 106 ? -6.300 -5.334 2.626 1.00 96.38 106 ASP A C 1
ATOM 877 O O . ASP A 1 106 ? -7.440 -4.872 2.740 1.00 96.38 106 ASP A O 1
ATOM 881 N N . VAL A 1 107 ? -5.321 -4.664 2.019 1.00 97.06 107 VAL A N 1
ATOM 882 C CA . VAL A 1 107 ? -5.446 -3.273 1.570 1.00 97.06 107 VAL A CA 1
ATOM 883 C C . VAL A 1 107 ? -5.115 -3.163 0.091 1.00 97.06 107 VAL A C 1
ATOM 885 O O . VAL A 1 107 ? -3.994 -3.429 -0.333 1.00 97.06 107 VAL A O 1
ATOM 888 N N . ASN A 1 108 ? -6.071 -2.717 -0.707 1.00 96.88 108 ASN A N 1
ATOM 889 C CA . ASN A 1 108 ? -5.846 -2.330 -2.086 1.00 96.88 108 ASN A CA 1
ATOM 890 C C . ASN A 1 108 ? -5.068 -1.016 -2.156 1.00 96.88 108 ASN A C 1
ATOM 892 O O . ASN A 1 108 ? -5.369 -0.060 -1.446 1.00 96.88 108 ASN A O 1
ATOM 896 N N . VAL A 1 109 ? -4.084 -0.960 -3.050 1.00 96.75 109 VAL A N 1
ATOM 897 C CA . VAL A 1 109 ? -3.200 0.189 -3.248 1.00 96.75 109 VAL A CA 1
ATOM 898 C C . VAL A 1 109 ? -3.106 0.528 -4.730 1.00 96.75 109 VAL A C 1
ATOM 900 O O . VAL A 1 109 ? -2.768 -0.319 -5.566 1.00 96.75 109 VAL A O 1
ATOM 903 N N . LYS A 1 110 ? -3.339 1.799 -5.063 1.00 96.12 110 LYS A N 1
ATOM 904 C CA . LYS A 1 110 ? -3.218 2.334 -6.424 1.00 96.12 110 LYS A CA 1
ATOM 905 C C . LYS A 1 110 ? -2.438 3.639 -6.441 1.00 96.12 110 LYS A C 1
ATOM 907 O O . LYS A 1 110 ? -2.971 4.700 -6.126 1.00 96.12 110 LYS A O 1
ATOM 912 N N . ASN A 1 111 ? -1.182 3.587 -6.874 1.00 95.50 111 ASN A N 1
ATOM 913 C CA . ASN A 1 111 ? -0.360 4.775 -7.068 1.00 95.50 111 ASN A CA 1
ATOM 914 C C . ASN A 1 111 ? -0.555 5.357 -8.474 1.00 95.50 111 ASN A C 1
ATOM 916 O O . ASN A 1 111 ? 0.107 4.960 -9.434 1.00 95.50 111 ASN A O 1
ATOM 920 N N . ARG A 1 112 ? -1.422 6.366 -8.594 1.00 91.75 112 ARG A N 1
ATOM 921 C CA . ARG A 1 112 ? -1.704 7.040 -9.870 1.00 91.75 112 ARG A CA 1
ATOM 922 C C . ARG A 1 112 ? -0.501 7.773 -10.454 1.00 91.75 112 ARG A C 1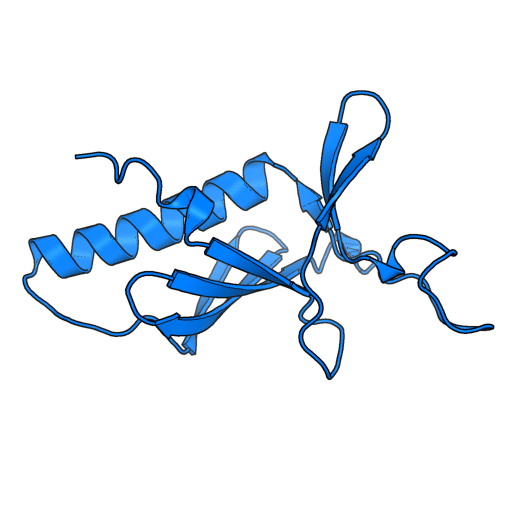
ATOM 924 O O . ARG A 1 112 ? -0.469 7.976 -11.660 1.00 91.75 112 ARG A O 1
ATOM 931 N N . ALA A 1 113 ? 0.468 8.192 -9.637 1.00 89.50 113 ALA A N 1
ATOM 932 C CA . ALA A 1 113 ? 1.676 8.837 -10.150 1.00 89.50 113 ALA A CA 1
ATOM 933 C C . ALA A 1 113 ? 2.622 7.831 -10.813 1.00 89.50 113 ALA A C 1
ATOM 935 O O . ALA A 1 113 ? 3.286 8.180 -11.782 1.00 89.50 113 ALA A O 1
ATOM 936 N N . ALA A 1 114 ? 2.661 6.592 -10.317 1.00 84.62 114 ALA A N 1
ATOM 937 C CA . ALA A 1 114 ? 3.507 5.542 -10.876 1.00 84.62 114 ALA A CA 1
ATOM 938 C C . ALA A 1 114 ? 2.925 4.914 -12.153 1.00 84.62 114 ALA A C 1
ATOM 940 O O . ALA A 1 114 ? 3.675 4.357 -12.946 1.00 84.62 114 ALA A O 1
ATOM 941 N N . LEU A 1 115 ? 1.607 5.002 -12.347 1.00 83.50 115 LEU A N 1
ATOM 942 C CA . LEU A 1 115 ? 0.875 4.450 -13.496 1.00 83.50 115 LEU A CA 1
ATOM 943 C C . LEU A 1 115 ? 0.873 5.344 -14.747 1.00 83.50 115 LEU A C 1
ATOM 945 O O . LEU A 1 115 ? 0.246 4.975 -15.739 1.00 83.50 115 LEU A O 1
ATOM 949 N N . LYS A 1 116 ? 1.503 6.520 -14.679 1.00 67.12 116 LYS A N 1
ATOM 950 C CA . LYS A 1 116 ? 1.626 7.449 -15.808 1.00 67.12 116 LYS A CA 1
ATOM 951 C C . LYS A 1 116 ? 2.744 7.053 -16.762 1.00 67.12 116 LYS A C 1
ATOM 953 O O . LYS A 1 116 ? 3.749 6.484 -16.284 1.00 67.12 116 LYS A O 1
#

Secondary structure (DSSP, 8-state):
---TTGGGTEEEEETTSSS-EE-EEEEETTEEEEE-GGGSGGGS-TTPPP---EEEHHHHHHHHHHHHHHHHHHHHTT-----TT-EEEETTEEEEEEEEETTEEEEEEEETTTT-

pLDDT: mean 89.31, std 9.95, range [38.91, 97.62]